Protein AF-A0A5C8TP81-F1 (afdb_monomer)

pLDDT: mean 91.6, std 14.47, range [35.78, 98.75]

Mean predicted aligned error: 4.41 Å

Secondary structure (DSSP, 8-state):
-----HHHHHHHHHHHHHHHHHHHHHHHT---TTTHHHHHHHHHHHHHHHHHT-HHHHHHHHHHHHHHTT-

Foldseek 3Di:
DDPPPVVNLVVLLVVLVVLLVVLVVCQVVVHDPQLNVLSVVLNVQSVVCSVVSVSVSSVVSSVSSCVSVVD

Sequence (71 aa):
MFLTTPALAADDAASCAEGITMIRDALAANPSEAALPKLKKALRVAEREQKEGEFDECLDAVTDARKALGR

Nearest PDB structures (foldseek):
  7dgw-assembly1_A  TM=7.074E-01  e=6.217E-01  Escherichia coli 'BL21-Gold(DE3)pLysS AG'

Solvent-accessible surface area (backbone atoms only — not comparable to full-atom values): 3820 Å² total; per-residue (Å²): 136,84,80,75,49,71,66,58,56,49,52,35,48,50,52,28,54,53,35,47,50,51,44,53,52,47,59,73,64,66,51,55,83,85,27,44,66,50,38,56,50,20,42,58,47,23,58,48,24,58,75,72,66,42,29,71,64,10,42,51,24,38,50,52,32,34,52,55,71,76,93

Radius of gyration: 12.57 Å; Cα contacts (8 Å, |Δi|>4): 65; chains: 1; bounding box: 42×18×28 Å

Structure (mmCIF, N/CA/C/O backbone):
data_AF-A0A5C8TP81-F1
#
_entry.id   AF-A0A5C8TP81-F1
#
loop_
_atom_site.group_PDB
_atom_site.id
_atom_site.type_symbol
_atom_site.label_atom_id
_atom_si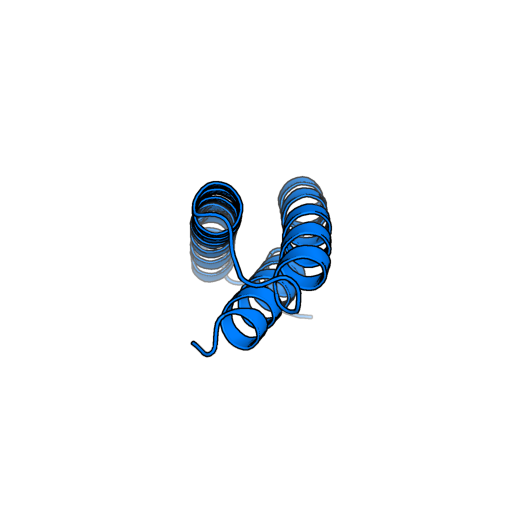te.label_alt_id
_atom_site.label_comp_id
_atom_site.label_asym_id
_atom_site.label_entity_id
_atom_site.label_seq_id
_atom_site.pdbx_PDB_ins_code
_atom_site.Cartn_x
_atom_site.Cartn_y
_atom_site.Cartn_z
_atom_site.occupancy
_atom_site.B_iso_or_equiv
_atom_site.auth_seq_id
_atom_site.auth_comp_id
_atom_site.auth_asym_id
_atom_site.auth_atom_id
_atom_site.pdbx_PDB_model_num
ATOM 1 N N . MET A 1 1 ? 29.207 -0.909 -3.750 1.00 35.78 1 MET A N 1
ATOM 2 C CA . MET A 1 1 ? 28.780 -1.176 -5.137 1.00 35.78 1 MET A CA 1
ATOM 3 C C . MET A 1 1 ? 27.775 -2.316 -5.065 1.00 35.78 1 MET A C 1
ATOM 5 O O . MET A 1 1 ? 28.188 -3.467 -5.046 1.00 35.78 1 MET A O 1
ATOM 9 N N . PHE A 1 2 ? 26.491 -2.011 -4.862 1.00 47.34 2 PHE A N 1
ATOM 10 C CA . PHE A 1 2 ? 25.450 -3.040 -4.869 1.00 47.34 2 PHE A CA 1
ATOM 11 C C . PHE A 1 2 ? 25.099 -3.322 -6.327 1.00 47.34 2 PHE A C 1
ATOM 13 O O . PHE A 1 2 ? 24.583 -2.458 -7.029 1.00 47.34 2 PHE A O 1
ATOM 20 N N . LEU A 1 3 ? 25.479 -4.505 -6.802 1.00 45.72 3 LEU A N 1
ATOM 21 C CA . LEU A 1 3 ? 24.996 -5.048 -8.063 1.00 45.72 3 LEU A CA 1
ATOM 22 C C . LEU A 1 3 ? 23.572 -5.540 -7.800 1.00 45.72 3 LEU A C 1
ATOM 24 O O . LEU A 1 3 ? 23.383 -6.697 -7.433 1.00 45.72 3 LEU A O 1
ATOM 28 N N . THR A 1 4 ? 22.578 -4.664 -7.936 1.00 54.31 4 THR A N 1
ATOM 29 C CA . THR A 1 4 ? 21.193 -5.115 -8.067 1.00 54.31 4 THR A CA 1
ATOM 30 C C . THR A 1 4 ? 21.116 -5.856 -9.395 1.00 54.31 4 THR A C 1
ATOM 32 O O . THR A 1 4 ? 21.214 -5.289 -10.484 1.00 54.31 4 THR A O 1
ATOM 35 N N . THR A 1 5 ? 21.094 -7.184 -9.321 1.00 56.50 5 THR A N 1
ATOM 36 C CA . THR A 1 5 ? 20.922 -8.005 -10.515 1.00 56.50 5 THR A CA 1
ATOM 37 C C . THR A 1 5 ? 19.551 -7.673 -11.109 1.00 56.50 5 THR A C 1
ATOM 39 O O . THR A 1 5 ? 18.579 -7.659 -10.354 1.00 56.50 5 THR A O 1
ATOM 42 N N . PRO A 1 6 ? 19.428 -7.433 -12.424 1.00 62.41 6 PRO A N 1
ATOM 43 C CA . PRO A 1 6 ? 18.180 -6.959 -13.029 1.0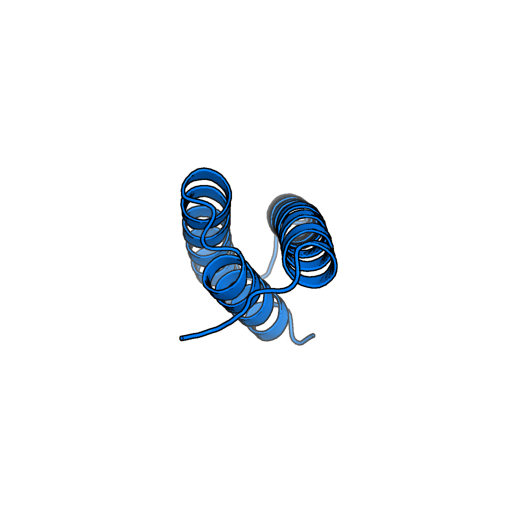0 62.41 6 PRO A CA 1
ATOM 44 C C . PRO A 1 6 ? 16.976 -7.892 -12.822 1.00 62.41 6 PRO A C 1
ATOM 46 O O . PRO A 1 6 ? 15.846 -7.425 -12.876 1.00 62.41 6 PRO A O 1
ATOM 49 N N . ALA A 1 7 ? 17.206 -9.184 -12.558 1.00 62.91 7 ALA A N 1
ATOM 50 C CA . ALA A 1 7 ? 16.150 -10.123 -12.180 1.00 62.91 7 ALA A CA 1
ATOM 51 C C . ALA A 1 7 ? 15.545 -9.797 -10.801 1.00 62.91 7 ALA A C 1
ATOM 53 O O . ALA A 1 7 ? 14.333 -9.653 -10.713 1.00 62.91 7 ALA A O 1
ATOM 54 N N . LEU A 1 8 ? 16.379 -9.575 -9.771 1.00 69.06 8 LEU A N 1
ATOM 55 C CA . LEU A 1 8 ? 15.915 -9.156 -8.437 1.00 69.06 8 LEU A CA 1
ATOM 56 C C . LEU A 1 8 ? 15.117 -7.853 -8.518 1.00 69.06 8 LEU A C 1
ATOM 58 O O . LEU A 1 8 ? 13.995 -7.796 -8.048 1.00 69.06 8 LEU A O 1
ATOM 62 N N . ALA A 1 9 ? 15.646 -6.846 -9.218 1.00 71.69 9 ALA A N 1
ATOM 63 C CA . ALA A 1 9 ? 14.969 -5.556 -9.337 1.00 71.69 9 ALA A CA 1
ATOM 64 C C . ALA A 1 9 ? 13.599 -5.654 -10.043 1.00 71.69 9 ALA A C 1
ATOM 66 O O . ALA A 1 9 ? 12.688 -4.888 -9.734 1.00 71.69 9 ALA A O 1
ATOM 67 N N . ALA A 1 10 ? 13.436 -6.583 -10.994 1.00 74.94 10 ALA A N 1
ATOM 68 C CA . ALA A 1 10 ? 12.149 -6.841 -11.637 1.00 74.94 10 ALA A CA 1
ATOM 69 C C . ALA A 1 10 ? 11.174 -7.585 -10.706 1.00 74.94 10 ALA A C 1
ATOM 71 O O . ALA A 1 10 ? 9.988 -7.247 -10.677 1.00 74.94 10 ALA A O 1
ATOM 72 N N . ASP A 1 11 ? 11.673 -8.552 -9.932 1.00 85.81 11 ASP A N 1
ATOM 73 C CA . ASP A 1 11 ? 10.889 -9.273 -8.925 1.00 85.81 11 ASP A CA 1
ATOM 74 C C . ASP A 1 11 ? 10.440 -8.338 -7.788 1.00 85.81 11 ASP A C 1
ATOM 76 O O . ASP A 1 11 ? 9.282 -8.394 -7.366 1.00 85.81 11 ASP A O 1
ATOM 80 N N . ASP A 1 12 ? 11.300 -7.418 -7.348 1.00 91.06 12 ASP A N 1
ATOM 81 C CA . ASP A 1 12 ? 10.987 -6.418 -6.323 1.00 91.06 12 ASP A CA 1
ATOM 82 C C . ASP A 1 12 ? 9.956 -5.405 -6.837 1.00 91.06 12 ASP A C 1
ATOM 84 O O . ASP A 1 12 ? 8.997 -5.071 -6.135 1.00 91.06 12 ASP A O 1
ATOM 88 N N . ALA A 1 13 ? 10.071 -4.978 -8.101 1.00 93.25 13 ALA A N 1
ATOM 89 C CA . ALA A 1 13 ? 9.091 -4.099 -8.738 1.00 93.25 13 ALA A CA 1
ATOM 90 C C . ALA A 1 13 ? 7.696 -4.738 -8.827 1.00 93.25 13 ALA A C 1
ATOM 92 O O . ALA A 1 13 ? 6.691 -4.077 -8.533 1.00 93.25 13 ALA A O 1
ATOM 93 N N . ALA A 1 14 ? 7.628 -6.016 -9.217 1.00 96.25 14 ALA A N 1
ATOM 94 C CA . ALA A 1 14 ? 6.383 -6.776 -9.272 1.00 96.25 14 ALA A CA 1
ATOM 95 C C . ALA A 1 14 ? 5.799 -6.993 -7.867 1.00 96.25 14 ALA A C 1
ATOM 97 O O . ALA A 1 14 ? 4.623 -6.709 -7.631 1.00 96.25 14 ALA A O 1
ATOM 98 N N . SER A 1 15 ? 6.640 -7.396 -6.912 1.00 97.25 15 SER A N 1
ATOM 99 C CA . SER A 1 15 ? 6.258 -7.615 -5.513 1.00 97.25 15 SER A CA 1
ATOM 100 C C . SER A 1 15 ? 5.740 -6.335 -4.845 1.00 97.25 15 SER A C 1
ATOM 102 O O . SER A 1 15 ? 4.767 -6.370 -4.085 1.00 97.25 15 SER A O 1
ATOM 104 N N . CYS A 1 16 ? 6.340 -5.186 -5.164 1.00 98.00 16 CYS A N 1
ATOM 105 C CA . CYS A 1 16 ? 5.878 -3.869 -4.739 1.00 98.00 16 CYS A CA 1
ATOM 106 C C . CYS A 1 16 ? 4.470 -3.564 -5.289 1.00 98.00 16 CYS A C 1
ATOM 108 O O . CYS A 1 16 ? 3.568 -3.221 -4.517 1.00 98.00 16 CYS A O 1
ATOM 110 N N . ALA A 1 17 ? 4.231 -3.784 -6.588 1.00 98.31 17 ALA A N 1
ATOM 111 C CA . ALA A 1 17 ? 2.934 -3.527 -7.221 1.00 98.31 17 ALA A CA 1
ATOM 112 C C . ALA A 1 17 ? 1.812 -4.427 -6.665 1.00 98.31 17 ALA A C 1
ATOM 114 O O . ALA A 1 17 ? 0.690 -3.968 -6.402 1.00 98.31 17 ALA A O 1
ATOM 115 N N . GLU A 1 18 ? 2.117 -5.703 -6.429 1.00 98.38 18 GLU A N 1
ATOM 116 C CA . GLU A 1 18 ? 1.211 -6.644 -5.765 1.00 98.38 18 GLU A CA 1
ATOM 117 C C . GLU A 1 18 ? 0.918 -6.219 -4.321 1.00 98.38 18 GLU A C 1
ATOM 119 O O . GLU A 1 18 ? -0.236 -6.217 -3.880 1.00 98.38 18 GLU A O 1
ATOM 124 N N . GLY A 1 19 ? 1.948 -5.793 -3.588 1.00 98.31 19 GLY A N 1
ATOM 125 C CA . GLY A 1 19 ? 1.820 -5.269 -2.234 1.00 98.31 19 GLY A CA 1
ATOM 126 C C . GLY A 1 19 ? 0.919 -4.037 -2.156 1.00 98.31 19 GLY A C 1
ATOM 127 O O . GLY A 1 19 ? 0.032 -3.985 -1.304 1.00 98.31 19 GLY A O 1
ATOM 128 N N . ILE A 1 20 ? 1.07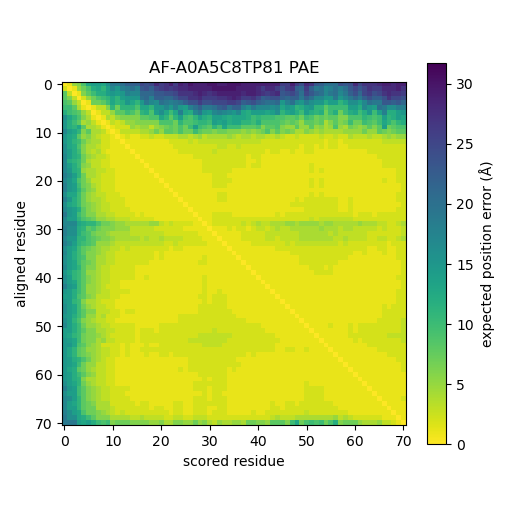4 -3.079 -3.072 1.00 98.69 20 ILE A N 1
ATOM 129 C CA . ILE A 1 20 ? 0.201 -1.899 -3.178 1.00 98.69 20 ILE A CA 1
ATOM 130 C C . ILE A 1 20 ? -1.252 -2.316 -3.404 1.00 98.69 20 ILE A C 1
ATOM 132 O O . ILE A 1 20 ? -2.147 -1.800 -2.730 1.00 98.69 20 ILE A O 1
ATOM 136 N N . THR A 1 21 ? -1.493 -3.259 -4.317 1.00 9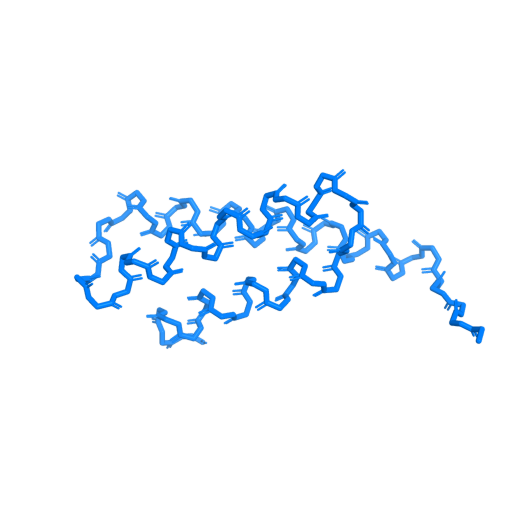8.69 21 THR A N 1
ATOM 137 C CA . THR A 1 21 ? -2.841 -3.781 -4.590 1.00 98.69 21 THR A CA 1
ATOM 138 C C . THR A 1 21 ? -3.453 -4.389 -3.327 1.00 98.69 21 THR A C 1
ATOM 140 O O . THR A 1 21 ? -4.552 -4.004 -2.932 1.00 98.69 21 THR A O 1
ATOM 143 N N . MET A 1 22 ? -2.694 -5.213 -2.599 1.00 98.50 22 MET A N 1
ATOM 144 C CA . MET A 1 22 ? -3.121 -5.779 -1.315 1.00 98.50 22 MET A CA 1
ATOM 145 C C . MET A 1 22 ? -3.492 -4.704 -0.283 1.00 98.50 22 MET A C 1
ATOM 147 O O . MET A 1 22 ? -4.499 -4.849 0.413 1.00 98.50 22 MET A O 1
ATOM 151 N N . ILE A 1 23 ? -2.724 -3.612 -0.183 1.00 98.56 23 ILE A N 1
ATOM 152 C CA . ILE A 1 23 ? -3.038 -2.520 0.751 1.00 98.56 23 ILE A CA 1
ATOM 153 C C . ILE A 1 23 ? -4.335 -1.808 0.346 1.00 98.56 23 ILE A C 1
ATOM 155 O O . ILE A 1 23 ? -5.152 -1.490 1.215 1.00 98.56 23 ILE A O 1
ATOM 159 N N . ARG A 1 24 ? -4.545 -1.557 -0.954 1.00 98.69 24 ARG A N 1
ATOM 160 C CA . ARG A 1 24 ? -5.787 -0.950 -1.464 1.00 98.69 24 ARG A CA 1
ATOM 161 C C . ARG A 1 24 ? -6.998 -1.821 -1.142 1.00 98.69 24 ARG A C 1
ATOM 163 O O . ARG A 1 24 ? -7.986 -1.300 -0.626 1.00 98.69 24 ARG A O 1
ATOM 170 N N . ASP A 1 25 ? -6.891 -3.125 -1.365 1.00 98.62 25 ASP A N 1
ATOM 171 C CA . ASP A 1 25 ? -7.955 -4.084 -1.065 1.00 98.62 25 ASP A CA 1
ATOM 172 C C . ASP A 1 25 ? -8.247 -4.139 0.438 1.00 98.62 25 ASP A C 1
ATOM 174 O O . ASP A 1 25 ? -9.402 -4.087 0.860 1.00 98.62 25 ASP A O 1
ATOM 178 N N . ALA A 1 26 ? -7.202 -4.162 1.271 1.00 98.00 26 ALA A N 1
ATOM 179 C CA . ALA A 1 26 ? -7.347 -4.135 2.722 1.00 98.00 26 ALA A CA 1
ATOM 180 C C . ALA A 1 26 ? -8.034 -2.854 3.219 1.00 98.00 26 ALA A C 1
ATOM 182 O O . ALA A 1 26 ? -8.824 -2.916 4.157 1.00 98.00 26 ALA A O 1
ATOM 183 N N . LEU A 1 27 ? -7.763 -1.701 2.595 1.00 98.38 27 LEU A N 1
ATOM 184 C CA . LEU A 1 27 ? -8.448 -0.439 2.890 1.00 98.38 27 LEU A CA 1
ATOM 185 C C . LEU A 1 27 ? -9.913 -0.454 2.438 1.00 98.38 27 LEU A C 1
ATOM 187 O O . LEU A 1 27 ? -10.767 0.059 3.161 1.00 98.38 27 LEU A O 1
ATOM 191 N N . ALA A 1 28 ? -10.209 -1.049 1.281 1.00 98.38 28 ALA A N 1
ATOM 192 C CA . ALA A 1 28 ? -11.574 -1.215 0.783 1.00 98.38 28 ALA A CA 1
ATOM 193 C C . ALA A 1 28 ? -12.403 -2.180 1.651 1.00 98.38 28 ALA A C 1
ATOM 195 O O . ALA A 1 28 ? -13.619 -2.031 1.757 1.00 98.38 28 ALA A O 1
ATOM 196 N N . ALA A 1 29 ? -11.748 -3.126 2.326 1.00 97.56 29 ALA A N 1
ATOM 197 C CA . ALA A 1 29 ? -12.371 -4.090 3.229 1.00 97.56 29 ALA A CA 1
ATOM 198 C C . ALA A 1 29 ? -12.748 -3.524 4.616 1.00 97.56 29 ALA A C 1
ATOM 200 O O . ALA A 1 29 ? -13.092 -4.300 5.504 1.00 97.56 29 ALA A O 1
ATOM 201 N N . ASN A 1 30 ? -12.702 -2.199 4.815 1.00 94.44 30 ASN A N 1
ATOM 202 C CA . ASN A 1 30 ? -13.003 -1.527 6.087 1.00 94.44 30 ASN A CA 1
ATOM 203 C C . ASN A 1 30 ? -12.209 -2.125 7.269 1.00 94.44 30 ASN A C 1
ATOM 205 O O . ASN A 1 30 ? -12.784 -2.756 8.160 1.00 94.44 30 ASN A O 1
ATOM 209 N N . PRO A 1 31 ? -10.875 -1.949 7.282 1.00 95.44 31 PRO A N 1
ATOM 210 C CA . PRO A 1 31 ? -10.014 -2.529 8.303 1.00 95.44 31 PRO A CA 1
ATOM 211 C C . PRO A 1 31 ? -10.301 -1.899 9.673 1.00 95.44 31 PRO A C 1
ATOM 213 O O . PRO A 1 31 ? -10.925 -0.841 9.772 1.00 95.44 31 PRO A O 1
ATOM 216 N N . SER A 1 32 ? -9.801 -2.525 10.744 1.00 96.56 32 SER A N 1
ATOM 217 C CA . SER A 1 32 ? -9.979 -2.001 12.103 1.00 96.56 32 SER A CA 1
ATOM 218 C C . SER A 1 32 ? -9.464 -0.563 12.235 1.00 96.56 32 SER A C 1
ATOM 220 O O . SER A 1 32 ? -8.503 -0.164 11.569 1.00 96.56 32 SER A O 1
ATOM 222 N N . GLU A 1 33 ? -10.051 0.210 13.153 1.00 96.00 33 GLU A N 1
ATOM 223 C CA . GLU A 1 33 ? -9.636 1.598 13.407 1.00 96.00 33 GLU A CA 1
ATOM 224 C C . GLU A 1 33 ? -8.139 1.712 13.746 1.00 96.00 33 GLU A C 1
ATOM 226 O O . GLU A 1 33 ? -7.487 2.687 13.378 1.00 96.00 33 GLU A O 1
ATOM 231 N N . ALA A 1 34 ? -7.564 0.682 14.378 1.00 96.25 34 ALA A N 1
ATOM 232 C CA . ALA A 1 34 ? -6.143 0.619 14.716 1.00 96.25 34 ALA A CA 1
ATOM 233 C C . ALA A 1 34 ? -5.222 0.342 13.508 1.00 96.25 34 ALA A C 1
ATOM 235 O O . ALA A 1 34 ? -4.034 0.694 13.543 1.00 96.25 34 ALA A O 1
ATOM 236 N N . ALA A 1 35 ? -5.738 -0.307 12.460 1.00 97.44 35 ALA A N 1
ATOM 237 C CA . ALA A 1 35 ? -5.006 -0.632 11.235 1.00 97.44 35 ALA A CA 1
ATOM 238 C C . ALA A 1 35 ? -5.158 0.461 10.167 1.00 97.44 35 ALA A C 1
ATOM 240 O O . ALA A 1 35 ? -4.200 0.773 9.460 1.00 97.44 35 ALA A O 1
ATOM 241 N N . LEU A 1 36 ? -6.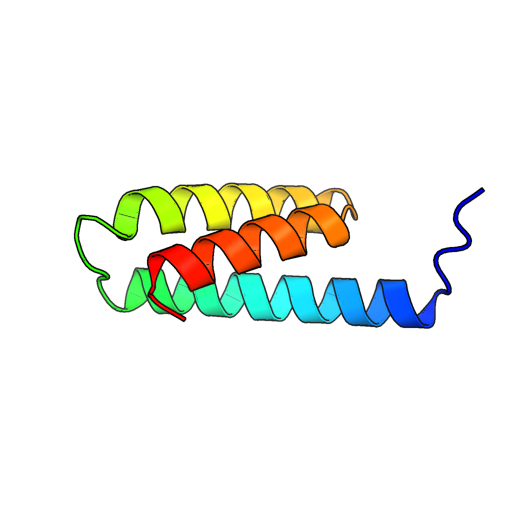326 1.102 10.087 1.00 98.06 36 LEU A N 1
ATOM 242 C CA . LEU A 1 36 ? -6.667 2.096 9.069 1.00 98.06 36 LEU A CA 1
ATOM 243 C C . LEU A 1 36 ? -5.622 3.220 8.872 1.00 98.06 36 LEU A C 1
ATOM 245 O O . LEU A 1 36 ? -5.207 3.437 7.729 1.00 98.06 36 LEU A O 1
ATOM 249 N N . PRO A 1 37 ? -5.134 3.930 9.912 1.00 98.12 37 PRO A N 1
ATOM 250 C CA . PRO A 1 37 ? -4.126 4.975 9.716 1.00 98.12 37 PRO A CA 1
ATOM 251 C C . PRO A 1 37 ? -2.766 4.416 9.271 1.00 98.12 37 PRO A C 1
ATOM 253 O O . PRO A 1 37 ? -2.060 5.073 8.504 1.00 98.12 37 PRO A O 1
ATOM 256 N N . LYS A 1 38 ? -2.408 3.197 9.700 1.00 98.19 38 LYS A N 1
ATOM 257 C CA . LYS A 1 38 ? -1.159 2.529 9.302 1.00 98.19 38 LYS A CA 1
ATOM 258 C C . LYS A 1 38 ? -1.205 2.124 7.832 1.00 98.19 38 LYS A C 1
ATOM 260 O O . LYS A 1 38 ? -0.274 2.431 7.098 1.00 98.19 38 LYS A O 1
ATOM 265 N N . LEU A 1 39 ? -2.320 1.547 7.385 1.00 98.56 39 LEU A N 1
ATOM 266 C CA . LEU A 1 39 ? -2.533 1.154 5.992 1.00 98.56 39 LEU A CA 1
ATOM 267 C C . LEU A 1 39 ? -2.543 2.357 5.044 1.00 98.56 39 LEU A C 1
ATOM 269 O O . LEU A 1 39 ? -1.882 2.322 4.012 1.00 98.56 39 LEU A O 1
ATOM 273 N N . LYS A 1 40 ? -3.206 3.464 5.412 1.00 98.62 40 LYS A N 1
ATOM 274 C CA . LYS A 1 40 ? -3.173 4.705 4.612 1.00 98.62 40 LYS A CA 1
ATOM 275 C C . LYS A 1 40 ? -1.759 5.273 4.474 1.00 98.62 40 LYS A C 1
ATOM 277 O O . LYS A 1 40 ? -1.400 5.772 3.409 1.00 98.62 40 LYS A O 1
ATOM 282 N N . LYS A 1 41 ? -0.962 5.228 5.548 1.00 98.75 41 LYS A N 1
ATOM 283 C CA . LYS A 1 41 ? 0.439 5.666 5.511 1.00 98.75 41 LYS A CA 1
ATOM 284 C C . LYS A 1 41 ? 1.272 4.739 4.626 1.00 98.75 41 LYS A C 1
ATOM 286 O O . LYS A 1 41 ? 1.974 5.244 3.757 1.00 98.75 41 LYS A O 1
ATOM 291 N N . ALA A 1 42 ? 1.176 3.429 4.841 1.00 98.62 42 ALA A N 1
ATOM 292 C CA . ALA A 1 42 ? 1.914 2.427 4.082 1.00 98.62 42 ALA A CA 1
ATOM 293 C C . ALA A 1 42 ? 1.611 2.521 2.582 1.00 98.62 42 ALA A C 1
ATOM 295 O O . ALA A 1 42 ? 2.544 2.566 1.792 1.00 98.62 42 ALA A O 1
ATOM 296 N N . LEU A 1 43 ? 0.335 2.682 2.202 1.00 98.75 43 LEU A N 1
ATOM 297 C CA . LEU A 1 43 ? -0.060 2.882 0.806 1.00 98.75 43 LEU A CA 1
ATOM 298 C C . LEU A 1 43 ? 0.639 4.096 0.187 1.00 98.75 43 LEU A C 1
ATOM 300 O O . LEU A 1 43 ? 1.260 3.977 -0.860 1.00 98.75 43 LEU A O 1
ATOM 304 N N . ARG A 1 44 ? 0.586 5.252 0.861 1.00 98.75 44 ARG A N 1
ATOM 305 C CA . ARG A 1 44 ? 1.212 6.488 0.367 1.00 98.75 44 ARG A CA 1
ATOM 306 C C . ARG A 1 44 ? 2.727 6.346 0.199 1.00 98.75 44 ARG A C 1
ATOM 308 O O . ARG A 1 44 ? 3.301 6.970 -0.686 1.00 98.75 44 ARG A O 1
ATOM 315 N N . VAL A 1 45 ? 3.389 5.620 1.103 1.00 98.62 45 VAL A N 1
ATOM 316 C CA . VAL A 1 45 ? 4.829 5.356 0.996 1.00 98.62 45 VAL A CA 1
ATOM 317 C C . VAL A 1 45 ? 5.080 4.431 -0.187 1.00 98.62 45 VAL A C 1
ATOM 319 O O . VAL A 1 45 ? 5.738 4.865 -1.117 1.00 98.62 45 VAL A O 1
ATOM 322 N N . ALA A 1 46 ? 4.460 3.251 -0.223 1.00 98.50 46 ALA A N 1
ATOM 323 C CA . ALA A 1 46 ? 4.650 2.280 -1.298 1.00 98.50 46 ALA A CA 1
ATOM 324 C C . ALA A 1 46 ? 4.381 2.874 -2.697 1.00 98.50 46 ALA A C 1
ATOM 326 O O . ALA A 1 46 ? 5.181 2.685 -3.604 1.00 98.50 46 ALA A O 1
ATOM 327 N N . GLU A 1 47 ? 3.318 3.671 -2.873 1.00 98.56 47 GLU A N 1
ATOM 328 C CA . GLU A 1 47 ? 3.035 4.373 -4.139 1.00 98.56 47 GLU A CA 1
ATOM 329 C C . GLU A 1 47 ? 4.122 5.388 -4.535 1.00 98.56 47 GLU A C 1
ATOM 331 O O . GLU A 1 47 ? 4.387 5.564 -5.726 1.00 98.56 47 GLU A O 1
ATOM 336 N N . ARG A 1 48 ? 4.728 6.081 -3.561 1.00 98.62 48 ARG A N 1
ATOM 337 C CA . ARG A 1 48 ? 5.832 7.016 -3.813 1.00 98.62 48 ARG A CA 1
ATOM 338 C C . ARG A 1 48 ? 7.084 6.252 -4.223 1.00 98.62 48 ARG A C 1
ATOM 340 O O . ARG A 1 48 ? 7.630 6.551 -5.277 1.00 98.62 48 ARG A O 1
ATOM 347 N N . GLU A 1 49 ? 7.471 5.251 -3.441 1.00 98.00 49 GLU A N 1
ATOM 348 C CA . GLU A 1 49 ? 8.693 4.483 -3.687 1.00 98.00 49 GLU A CA 1
ATOM 349 C C . GLU A 1 49 ? 8.607 3.701 -5.013 1.00 98.00 49 GLU A C 1
ATOM 351 O O . GLU A 1 49 ? 9.534 3.735 -5.816 1.00 98.00 49 GLU A O 1
ATOM 356 N N . GLN A 1 50 ? 7.442 3.126 -5.350 1.00 97.00 50 GLN A N 1
ATOM 357 C CA . GLN A 1 50 ? 7.191 2.522 -6.671 1.00 97.00 50 GLN A CA 1
ATOM 358 C C . GLN A 1 50 ? 7.440 3.513 -7.819 1.00 97.00 50 GLN A C 1
ATOM 360 O O . GLN A 1 50 ? 7.958 3.131 -8.868 1.00 97.00 50 GLN A O 1
ATOM 365 N N . LYS A 1 51 ? 7.032 4.778 -7.650 1.00 97.00 51 LYS A N 1
ATOM 366 C CA . LYS A 1 51 ? 7.226 5.830 -8.658 1.00 97.00 51 LYS A CA 1
ATOM 367 C C . LYS A 1 51 ? 8.686 6.283 -8.736 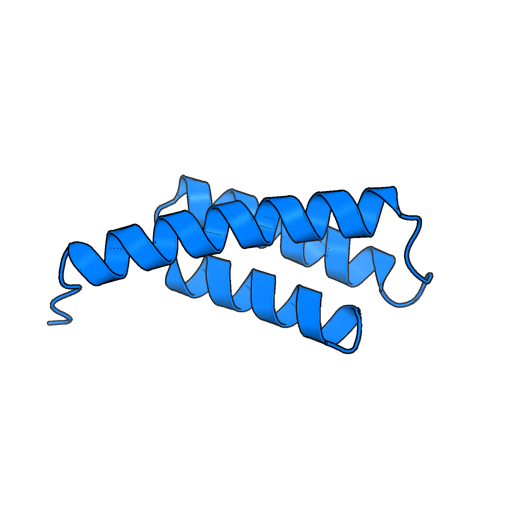1.00 97.00 51 LYS A C 1
ATOM 369 O O . LYS A 1 51 ? 9.126 6.685 -9.811 1.00 97.00 51 LYS A O 1
ATOM 374 N N . GLU A 1 52 ? 9.395 6.255 -7.614 1.00 96.44 52 GLU A N 1
ATOM 375 C CA . GLU A 1 52 ? 10.810 6.621 -7.509 1.00 96.44 52 GLU A CA 1
ATOM 376 C C . GLU A 1 52 ? 11.738 5.480 -7.967 1.00 96.44 52 GLU A C 1
ATOM 378 O O . GLU A 1 52 ? 12.865 5.744 -8.371 1.00 96.44 52 GLU A O 1
ATOM 383 N N . GLY A 1 53 ? 11.231 4.243 -8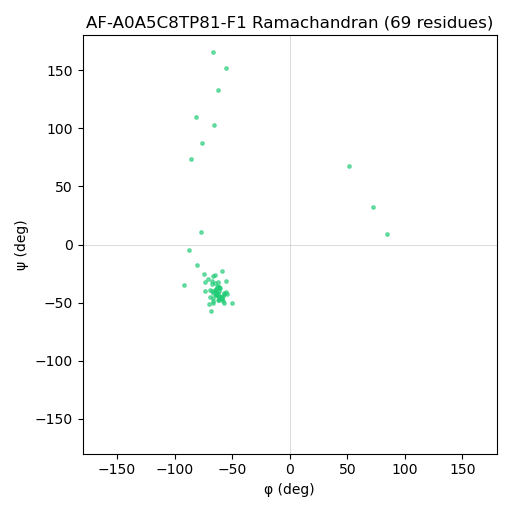.037 1.00 94.50 53 GLY A N 1
ATOM 384 C CA . GLY A 1 53 ? 12.005 3.051 -8.397 1.00 94.50 53 GLY A CA 1
ATOM 385 C C . GLY A 1 53 ? 12.751 2.429 -7.212 1.00 94.50 53 GLY A C 1
ATOM 386 O O . GLY A 1 53 ? 13.544 1.512 -7.409 1.00 94.50 53 GLY A O 1
ATOM 387 N N . GLU A 1 54 ? 12.476 2.907 -5.998 1.00 95.69 54 GLU A N 1
ATOM 388 C CA . GLU A 1 54 ? 13.060 2.454 -4.732 1.00 95.69 54 GLU A CA 1
ATOM 389 C C . GLU A 1 54 ? 12.247 1.248 -4.218 1.00 95.69 54 GLU A C 1
ATOM 391 O O . GLU A 1 54 ? 11.364 1.341 -3.361 1.00 95.69 54 GLU A O 1
ATOM 396 N N . PHE A 1 55 ? 12.423 0.093 -4.867 1.00 95.88 55 PHE A N 1
ATOM 397 C CA . PHE A 1 55 ? 11.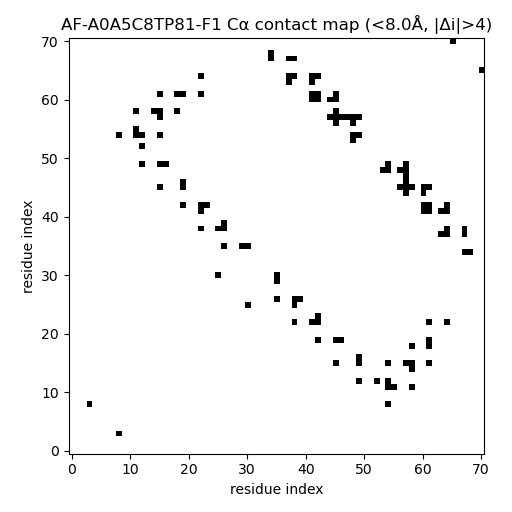553 -1.063 -4.622 1.00 95.88 55 PHE A CA 1
ATOM 398 C C . PHE A 1 55 ? 11.783 -1.716 -3.255 1.00 95.88 55 PHE A C 1
ATOM 400 O O . PHE A 1 55 ? 10.815 -2.202 -2.673 1.00 95.88 55 PHE A O 1
ATOM 407 N N . ASP A 1 56 ? 12.994 -1.666 -2.701 1.00 94.81 56 ASP A N 1
ATOM 408 C CA . ASP A 1 56 ? 13.282 -2.184 -1.356 1.00 94.81 56 ASP A CA 1
ATOM 409 C C . ASP A 1 56 ? 12.460 -1.425 -0.293 1.00 94.81 56 ASP A C 1
ATOM 411 O O . ASP A 1 56 ? 11.763 -2.016 0.536 1.00 94.81 56 ASP A O 1
ATOM 415 N N . GLU A 1 57 ? 12.425 -0.099 -0.390 1.00 96.50 57 GLU A N 1
ATOM 416 C CA . GLU A 1 57 ? 11.671 0.804 0.477 1.00 96.50 57 GLU A CA 1
ATOM 417 C C . GLU A 1 57 ? 10.158 0.643 0.281 1.00 96.50 57 GLU A C 1
ATOM 419 O O . GLU A 1 57 ? 9.367 0.744 1.231 1.00 96.50 57 GLU A O 1
ATOM 424 N N . CYS A 1 58 ? 9.731 0.346 -0.948 1.00 98.44 58 CYS A N 1
ATOM 425 C CA . CYS A 1 58 ? 8.354 -0.052 -1.199 1.00 98.44 58 CYS A CA 1
ATOM 426 C C . CYS A 1 58 ? 7.996 -1.341 -0.446 1.00 98.44 58 CYS A C 1
ATOM 428 O O . CYS A 1 58 ? 6.951 -1.404 0.213 1.00 98.44 58 CYS A O 1
ATOM 430 N N . LEU A 1 59 ? 8.849 -2.366 -0.519 1.00 98.25 59 LEU A N 1
ATOM 431 C CA . LEU A 1 59 ? 8.627 -3.651 0.144 1.00 98.25 59 LEU A CA 1
ATOM 432 C C . LEU A 1 59 ? 8.637 -3.524 1.672 1.00 98.25 59 LEU A C 1
ATOM 434 O O . LEU A 1 59 ? 7.842 -4.192 2.345 1.00 98.25 59 LEU A O 1
ATOM 438 N N . ASP A 1 60 ? 9.432 -2.611 2.225 1.00 98.38 60 ASP A N 1
ATOM 439 C CA . ASP A 1 60 ? 9.383 -2.255 3.645 1.00 98.38 60 ASP A CA 1
ATOM 440 C C . ASP A 1 60 ? 8.017 -1.674 4.036 1.00 98.38 60 ASP A C 1
ATOM 442 O O . ASP A 1 60 ? 7.391 -2.119 5.008 1.00 98.38 60 ASP A O 1
ATOM 446 N N . ALA A 1 61 ? 7.477 -0.748 3.239 1.00 98.62 61 ALA A N 1
ATOM 447 C CA . ALA A 1 61 ? 6.144 -0.198 3.477 1.00 98.62 61 ALA A CA 1
ATOM 448 C C . ALA A 1 61 ? 5.036 -1.260 3.350 1.00 98.62 61 ALA A C 1
ATOM 450 O O . ALA A 1 61 ? 4.090 -1.278 4.147 1.00 98.62 61 ALA A O 1
ATOM 451 N N . VAL A 1 62 ? 5.156 -2.179 2.387 1.00 98.56 62 VAL A N 1
ATOM 452 C CA . VAL A 1 62 ? 4.251 -3.332 2.240 1.00 98.56 62 VAL A CA 1
ATOM 453 C C . VAL A 1 62 ? 4.328 -4.247 3.463 1.00 98.56 62 VAL A C 1
ATOM 455 O O . VAL A 1 62 ? 3.296 -4.703 3.964 1.00 98.56 62 VAL A O 1
ATOM 458 N N . THR A 1 63 ? 5.524 -4.489 3.987 1.00 98.56 63 THR A N 1
ATOM 459 C CA . THR A 1 63 ? 5.739 -5.298 5.192 1.00 98.56 63 THR A CA 1
ATOM 460 C C . THR A 1 63 ? 5.101 -4.653 6.422 1.00 98.56 63 THR A C 1
ATOM 462 O O . THR A 1 63 ? 4.429 -5.331 7.203 1.00 98.56 63 THR A O 1
ATOM 465 N N . ASP A 1 64 ? 5.220 -3.337 6.578 1.00 98.44 64 ASP A N 1
ATOM 466 C CA . ASP A 1 64 ? 4.556 -2.603 7.656 1.00 98.44 64 ASP A CA 1
ATOM 467 C C . ASP A 1 64 ? 3.026 -2.674 7.566 1.00 98.44 64 ASP A C 1
ATOM 469 O O . ASP A 1 64 ? 2.344 -2.804 8.591 1.00 98.44 64 ASP A O 1
ATOM 473 N N . ALA A 1 65 ? 2.468 -2.660 6.352 1.00 98.44 65 ALA A N 1
ATOM 474 C CA . ALA A 1 65 ? 1.043 -2.896 6.152 1.00 98.44 65 ALA A CA 1
ATOM 475 C C . ALA A 1 65 ? 0.620 -4.312 6.573 1.00 98.44 65 ALA A C 1
ATOM 477 O O . ALA A 1 65 ? -0.396 -4.464 7.254 1.00 98.44 65 ALA A O 1
ATOM 478 N N . ARG A 1 66 ? 1.400 -5.345 6.221 1.00 98.00 66 ARG A N 1
ATOM 479 C CA . ARG A 1 66 ? 1.131 -6.738 6.632 1.00 98.00 66 ARG A CA 1
ATOM 480 C C . ARG A 1 66 ? 1.130 -6.880 8.153 1.00 98.00 66 ARG A C 1
ATOM 482 O O . ARG A 1 66 ? 0.146 -7.369 8.709 1.00 98.00 66 ARG A O 1
ATOM 489 N N . LYS A 1 67 ? 2.128 -6.304 8.833 1.00 97.94 67 LYS A N 1
ATOM 490 C CA . LYS A 1 67 ? 2.183 -6.254 10.305 1.00 97.94 67 LYS A CA 1
ATOM 491 C C . LYS A 1 67 ? 0.951 -5.575 10.904 1.00 97.94 67 LYS A C 1
ATOM 493 O O . LYS A 1 67 ? 0.396 -6.062 11.886 1.00 97.94 67 LYS A O 1
ATOM 498 N N . ALA A 1 68 ? 0.485 -4.470 10.315 1.00 97.25 68 ALA A N 1
ATOM 499 C CA . ALA A 1 68 ? -0.720 -3.775 10.777 1.00 97.25 68 ALA A CA 1
ATOM 500 C C . ALA A 1 68 ? -2.004 -4.614 10.625 1.00 97.25 68 ALA A C 1
ATOM 502 O O . ALA A 1 68 ? -2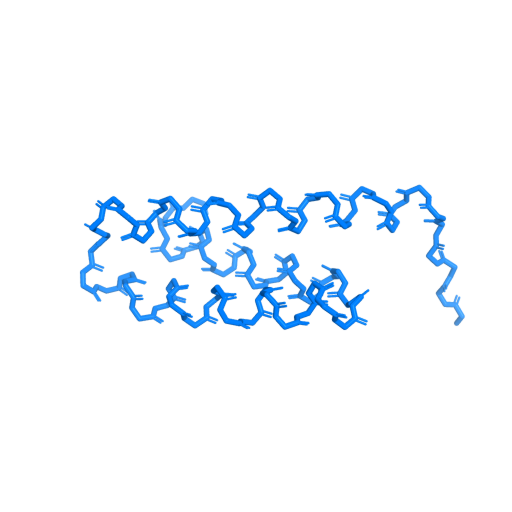.954 -4.405 11.379 1.00 97.25 68 ALA A O 1
ATOM 503 N N . LEU A 1 69 ? -2.020 -5.557 9.680 1.00 95.75 69 LEU A N 1
ATOM 504 C CA . LEU A 1 69 ? -3.094 -6.532 9.468 1.00 95.75 69 LEU A CA 1
ATOM 505 C C . LEU A 1 69 ? -2.933 -7.811 10.307 1.00 95.75 69 LEU A C 1
ATOM 507 O O . LEU A 1 69 ? -3.823 -8.658 10.270 1.00 95.75 69 LEU A O 1
ATOM 511 N N . GLY A 1 70 ? -1.826 -7.964 11.041 1.00 94.56 70 GLY A N 1
ATOM 512 C CA . GLY A 1 70 ? -1.510 -9.184 11.787 1.00 94.56 70 GLY A CA 1
ATOM 513 C C . GLY A 1 70 ? -1.095 -10.360 10.897 1.00 94.56 70 GLY A C 1
ATOM 514 O O . GLY A 1 70 ? -1.423 -11.500 11.217 1.00 94.56 70 GLY A O 1
ATOM 515 N N . ARG A 1 71 ? -0.432 -10.077 9.770 1.00 88.06 71 ARG A N 1
ATOM 516 C CA . ARG A 1 71 ? 0.088 -11.059 8.809 1.00 88.06 71 ARG A CA 1
ATOM 517 C C . ARG A 1 71 ? 1.608 -11.055 8.777 1.00 88.06 71 ARG A C 1
ATOM 519 O O . ARG A 1 71 ? 2.184 -9.956 8.944 1.00 88.06 71 ARG A O 1
#